Protein AF-A0AAN7PFI0-F1 (afdb_monomer)

Solvent-accessible surface area (backbone atoms only — not comparable to full-atom values): 11147 Å² total; per-residue (Å²): 131,85,89,68,83,50,74,64,58,53,50,51,51,53,53,56,52,65,74,40,50,43,75,76,38,79,86,39,87,51,35,78,34,62,65,62,40,50,55,52,50,53,49,46,52,50,55,54,59,74,68,55,86,77,78,82,76,79,79,83,77,83,86,89,81,89,86,82,85,87,86,91,77,92,80,84,81,84,78,85,80,79,87,80,92,80,80,90,78,86,87,75,90,73,81,85,78,84,76,77,85,74,85,65,78,61,56,66,54,54,49,53,51,48,57,52,47,53,70,60,67,67,70,73,59,49,77,64,49,51,49,51,54,51,54,54,52,56,47,66,68,43,85,50,63,70,56,32,56,45,54,56,47,53,57,51,51,55,56,49,51,54,49,54,54,67,74,71,113

pLDDT: mean 71.87, std 22.39, range [31.8, 97.56]

Radius of gyration: 31.53 Å; Cα contacts (8 Å, |Δi|>4): 37; chains: 1; bounding box: 77×71×72 Å

Sequence (169 aa):
MASGWSREEVSLLIDLYRERDILYNVKMPMYHNKHARTDAFEEIVRNMQENRPNTTDNGSADDEDGVSTPTSSDIPIPSLSLHQKRKGVPLRNIPPQKRKAESDATLPVFQQIGNAIEKITNEHDDQWGVFGKFVAEEIKNIKNEKNRKRCKREIIMTLLEYQEEDDSD

Secondary structure (DSSP, 8-state):
---PPPHHHHHHHHHHHHH-GGGT-TTSTTTT-HHHHHHHHHHHHHHHHHT----------------------------------PPP----------------TTHHHHHHHHHHHHHHHT----HHHHHHHHHHHHHHH-S-HHHHHHHHHHHHHHHHHHHHHHTT-

Mean predicted aligned error: 21.97 Å

Foldseek 3Di:
DDPDDDPVLVVLLVVLCVVDCLCPPPPDPNVPVPVSNVVSVVVSVVVSVVPDDDDDDPDPDDDDDDDDDDDDDDDDDDDDDDDDDDDDDDDDDDDDDDDDDDPPPVVVVVVVVVVVVVVVVVPPPDPVRVVVVVVVVVLVVPPDVVVSVVVVVVVVVVVVVVVVVVVVD

InterPro domains:
  IPR006578 MADF domain [PF10545] (13-53)

Organism: NCBI:txid1421715

Structure (mmCIF, N/CA/C/O backbone):
data_AF-A0AAN7PFI0-F1
#
_entry.id   AF-A0AAN7PFI0-F1
#
loop_
_atom_site.group_PDB
_atom_site.id
_atom_site.type_symbol
_atom_site.label_atom_id
_atom_site.label_alt_id
_atom_site.label_comp_id
_atom_site.label_asym_id
_atom_site.label_entity_id
_atom_site.label_seq_id
_atom_site.pdbx_PDB_ins_code
_atom_site.Cartn_x
_atom_site.Cartn_y
_atom_site.Cartn_z
_atom_site.occupancy
_atom_site.B_iso_or_equiv
_atom_site.auth_seq_id
_atom_site.auth_comp_id
_atom_site.auth_asym_id
_atom_site.auth_atom_id
_atom_site.pdbx_PDB_model_num
ATOM 1 N N . MET A 1 1 ? 13.245 23.403 -1.975 1.00 37.91 1 MET A N 1
ATOM 2 C CA . MET A 1 1 ? 11.944 22.800 -2.330 1.00 37.91 1 MET A CA 1
ATOM 3 C C . MET A 1 1 ? 12.251 21.462 -2.970 1.00 37.91 1 MET A C 1
ATOM 5 O O . MET A 1 1 ? 13.083 21.439 -3.866 1.00 37.91 1 MET A O 1
ATOM 9 N N . ALA A 1 2 ? 11.725 20.357 -2.442 1.00 45.84 2 ALA A N 1
ATOM 10 C CA . ALA A 1 2 ? 11.998 19.044 -3.016 1.00 45.84 2 ALA A CA 1
ATOM 11 C C . ALA A 1 2 ? 11.186 18.903 -4.308 1.00 45.84 2 ALA A C 1
ATOM 13 O O . ALA A 1 2 ? 9.964 18.789 -4.247 1.00 45.84 2 ALA A O 1
ATOM 14 N N . SER A 1 3 ? 11.857 18.939 -5.460 1.00 64.31 3 SER A N 1
ATOM 15 C CA . SER A 1 3 ? 11.287 18.470 -6.725 1.00 64.31 3 SER A CA 1
ATOM 16 C C . SER A 1 3 ? 11.154 16.951 -6.636 1.00 64.31 3 SER A C 1
ATOM 18 O O . SER A 1 3 ? 12.045 16.208 -7.042 1.00 64.31 3 SER A O 1
ATOM 20 N N . GLY A 1 4 ? 10.098 16.508 -5.957 1.00 75.69 4 GLY A N 1
ATOM 21 C CA . GLY A 1 4 ? 9.750 15.103 -5.820 1.00 75.69 4 GLY A CA 1
ATOM 22 C C . GLY A 1 4 ? 9.194 14.549 -7.126 1.00 75.69 4 GLY A C 1
ATOM 23 O O . GLY A 1 4 ? 8.702 15.294 -7.969 1.00 75.69 4 GLY A O 1
ATOM 24 N N . TRP A 1 5 ? 9.284 13.233 -7.273 1.00 82.25 5 TRP A N 1
ATOM 25 C CA . TRP A 1 5 ? 8.675 12.510 -8.380 1.00 82.25 5 TRP A CA 1
ATOM 26 C C . TRP A 1 5 ? 7.154 12.554 -8.237 1.00 82.25 5 TRP A C 1
ATOM 28 O O . TRP A 1 5 ? 6.626 12.306 -7.149 1.00 82.25 5 TRP A O 1
ATOM 38 N N . SER A 1 6 ? 6.456 12.877 -9.323 1.00 87.19 6 SER A N 1
ATOM 39 C CA . SER A 1 6 ? 4.997 12.795 -9.381 1.00 87.19 6 SER A CA 1
ATOM 40 C C . SER A 1 6 ? 4.534 11.338 -9.313 1.00 87.19 6 SER A C 1
ATOM 42 O O . SER A 1 6 ? 5.278 10.404 -9.627 1.00 87.19 6 SER A O 1
ATOM 44 N N . ARG A 1 7 ? 3.286 11.120 -8.888 1.00 84.00 7 ARG A N 1
ATOM 45 C CA . ARG A 1 7 ? 2.711 9.772 -8.782 1.00 84.00 7 ARG A CA 1
ATOM 46 C C . ARG A 1 7 ? 2.663 9.085 -10.149 1.00 84.00 7 ARG A C 1
ATOM 48 O O . ARG A 1 7 ? 2.856 7.876 -10.239 1.00 84.00 7 ARG A O 1
ATOM 55 N N . GLU A 1 8 ? 2.444 9.868 -11.195 1.00 87.38 8 GLU A N 1
ATO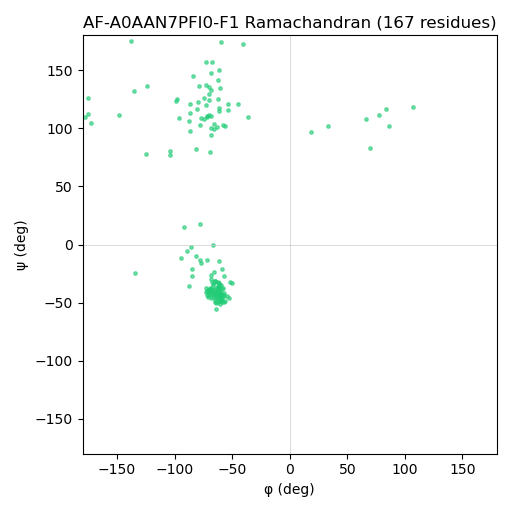M 56 C CA . GLU A 1 8 ? 2.404 9.455 -12.592 1.00 87.38 8 GLU A CA 1
ATOM 57 C C . GLU A 1 8 ? 3.795 9.019 -13.072 1.00 87.38 8 GLU A C 1
ATOM 59 O O . GLU A 1 8 ? 3.930 7.936 -13.639 1.00 87.38 8 GLU A O 1
ATOM 64 N N . GLU A 1 9 ? 4.842 9.796 -12.767 1.00 87.00 9 GLU A N 1
ATOM 65 C CA . GLU A 1 9 ? 6.234 9.431 -13.072 1.00 87.00 9 GLU A CA 1
ATOM 66 C C . GLU A 1 9 ? 6.649 8.135 -12.358 1.00 87.00 9 GLU A C 1
ATOM 68 O O . GLU A 1 9 ? 7.283 7.271 -12.963 1.00 87.00 9 GLU A O 1
ATOM 73 N N . VAL A 1 10 ? 6.275 7.971 -11.084 1.00 89.81 10 VAL A N 1
ATOM 74 C CA . VAL A 1 10 ? 6.573 6.746 -10.323 1.00 89.81 10 VAL A CA 1
ATOM 75 C C . VAL A 1 10 ? 5.830 5.542 -10.905 1.00 89.81 10 VAL A C 1
ATOM 77 O O . VAL A 1 10 ? 6.432 4.480 -11.053 1.00 89.81 10 VAL A O 1
ATOM 80 N N . SER A 1 11 ? 4.552 5.696 -11.264 1.00 90.12 11 SER A N 1
ATOM 81 C CA . SER A 1 11 ? 3.771 4.618 -11.886 1.00 90.12 11 SER A CA 1
ATOM 82 C C . SER A 1 11 ? 4.394 4.176 -13.209 1.00 90.12 11 SER A C 1
ATOM 84 O O . SER A 1 11 ? 4.628 2.987 -13.410 1.00 90.12 11 SER A O 1
ATOM 86 N N . LEU A 1 12 ? 4.748 5.133 -14.070 1.00 90.69 12 LEU A N 1
ATOM 87 C CA . LEU A 1 12 ? 5.373 4.853 -15.361 1.00 90.69 12 LEU A CA 1
ATOM 88 C C . LEU A 1 12 ? 6.726 4.142 -15.204 1.00 90.69 12 LEU A C 1
ATOM 90 O O . LEU A 1 12 ? 7.021 3.199 -15.936 1.00 90.69 12 LEU A O 1
ATOM 94 N N . LEU A 1 13 ? 7.545 4.560 -14.233 1.00 92.81 13 LEU A N 1
ATOM 95 C CA . LEU A 1 13 ? 8.816 3.901 -13.930 1.00 92.81 13 LEU A CA 1
ATOM 96 C C . LEU A 1 13 ? 8.615 2.434 -13.528 1.00 92.81 13 LEU A C 1
ATOM 98 O O . LEU A 1 13 ? 9.368 1.566 -13.973 1.00 92.81 13 LEU A O 1
ATOM 102 N N . ILE A 1 14 ? 7.614 2.154 -12.689 1.00 93.75 14 ILE A N 1
ATOM 103 C CA . ILE A 1 14 ? 7.294 0.792 -12.249 1.00 93.75 14 ILE A CA 1
ATOM 104 C C . ILE A 1 14 ? 6.894 -0.076 -13.447 1.00 93.75 14 ILE A C 1
ATOM 106 O O . ILE A 1 14 ? 7.386 -1.200 -13.563 1.00 93.75 14 ILE A O 1
ATOM 110 N N . ASP A 1 15 ? 6.057 0.444 -14.344 1.00 94.12 15 ASP A N 1
ATOM 111 C CA . ASP A 1 15 ? 5.586 -0.288 -15.523 1.00 94.12 15 ASP A CA 1
ATOM 112 C C . ASP A 1 15 ? 6.740 -0.610 -16.485 1.00 94.12 15 ASP A C 1
ATOM 114 O O . ASP A 1 15 ? 6.957 -1.775 -16.833 1.00 94.12 15 ASP A O 1
ATOM 118 N N . LEU A 1 16 ? 7.563 0.390 -16.820 1.00 93.56 16 LEU A N 1
ATOM 119 C CA . LEU A 1 16 ? 8.734 0.224 -17.690 1.00 93.56 16 LEU A CA 1
ATOM 120 C C . LEU A 1 16 ? 9.787 -0.727 -17.098 1.00 93.56 16 LEU A C 1
ATOM 122 O O . LEU A 1 16 ? 10.492 -1.427 -17.830 1.00 93.56 16 LEU A O 1
ATOM 126 N N . TYR A 1 17 ? 9.915 -0.751 -15.771 1.00 95.00 17 TYR A N 1
ATOM 127 C CA . TYR A 1 17 ? 10.819 -1.665 -15.080 1.00 95.00 17 TYR A CA 1
ATOM 128 C C . TYR A 1 17 ? 10.304 -3.110 -15.107 1.00 95.00 17 TYR A C 1
ATOM 130 O O . TYR A 1 17 ? 11.086 -4.038 -15.321 1.00 95.00 17 TYR A O 1
ATOM 138 N N . ARG A 1 18 ? 8.993 -3.311 -14.920 1.00 93.56 18 ARG A N 1
ATOM 139 C CA . ARG A 1 18 ? 8.355 -4.637 -14.962 1.00 93.56 18 ARG A CA 1
ATOM 140 C C . ARG A 1 18 ? 8.396 -5.272 -16.348 1.00 93.56 18 ARG A C 1
ATOM 142 O O . ARG A 1 18 ? 8.554 -6.483 -16.433 1.00 93.56 18 ARG A O 1
ATOM 149 N N . GLU A 1 19 ? 8.300 -4.479 -17.413 1.00 93.25 19 GLU A N 1
ATOM 150 C CA . GLU A 1 19 ? 8.352 -4.974 -18.797 1.00 93.25 19 GLU A CA 1
ATOM 151 C C . GLU A 1 19 ? 9.723 -5.575 -19.171 1.00 93.25 19 GLU A C 1
ATOM 153 O O . GLU A 1 19 ? 9.840 -6.413 -20.067 1.00 93.25 19 GLU A O 1
ATOM 158 N N . ARG A 1 20 ? 10.789 -5.180 -18.467 1.00 92.62 20 ARG A N 1
ATOM 159 C CA . ARG A 1 20 ? 12.168 -5.572 -18.777 1.00 92.62 20 ARG A CA 1
ATOM 160 C C . ARG A 1 20 ? 12.668 -6.636 -17.814 1.00 92.62 20 ARG A C 1
ATOM 162 O O . ARG A 1 20 ? 13.473 -6.365 -16.924 1.00 92.62 20 ARG A O 1
ATOM 169 N N . ASP A 1 21 ? 12.280 -7.882 -18.067 1.00 92.00 21 ASP A N 1
ATOM 170 C CA . ASP A 1 21 ? 12.670 -9.051 -17.263 1.00 92.00 21 ASP A CA 1
ATOM 171 C C . ASP A 1 21 ? 14.180 -9.155 -17.011 1.00 92.00 21 ASP A C 1
ATOM 173 O O . ASP A 1 21 ? 14.611 -9.583 -15.944 1.00 92.00 21 ASP A O 1
ATOM 177 N N . ILE A 1 22 ? 15.011 -8.716 -17.959 1.00 94.12 22 ILE A N 1
ATOM 178 C CA . ILE A 1 22 ? 16.477 -8.736 -17.830 1.00 94.12 22 ILE A CA 1
ATOM 179 C C . ILE A 1 22 ? 17.017 -7.893 -16.664 1.00 94.12 22 ILE A C 1
ATOM 181 O O . ILE A 1 22 ? 18.181 -8.052 -16.301 1.00 94.12 22 ILE A O 1
ATOM 185 N N . LEU A 1 23 ? 16.208 -7.013 -16.068 1.00 92.69 23 LEU A N 1
ATOM 186 C CA . LEU A 1 23 ? 16.606 -6.180 -14.933 1.00 92.69 23 LEU A CA 1
ATOM 187 C C . LEU A 1 23 ? 16.461 -6.884 -13.578 1.00 92.69 23 LEU A C 1
ATOM 189 O O . LEU A 1 23 ? 17.210 -6.560 -12.657 1.00 92.69 23 LEU A O 1
ATOM 193 N N . TYR A 1 24 ? 15.554 -7.857 -13.451 1.00 91.38 24 TYR A N 1
ATOM 194 C CA . TYR A 1 24 ? 15.227 -8.487 -12.163 1.00 91.38 24 TYR A CA 1
ATOM 195 C C . TYR A 1 24 ? 15.154 -10.021 -12.214 1.00 91.38 24 TYR A C 1
ATOM 197 O O . TYR A 1 24 ? 15.371 -10.691 -11.203 1.00 91.38 24 TYR A O 1
ATOM 205 N N . ASN A 1 25 ? 14.885 -10.607 -13.380 1.00 90.81 25 ASN A N 1
ATOM 206 C CA . ASN A 1 25 ? 14.747 -12.045 -13.547 1.00 90.81 25 ASN A CA 1
ATOM 207 C C . ASN A 1 25 ? 16.109 -12.707 -13.796 1.00 90.81 25 ASN A C 1
ATOM 209 O O . ASN A 1 25 ? 16.578 -12.807 -14.928 1.00 90.81 25 ASN A O 1
ATOM 213 N N . VAL A 1 26 ? 16.709 -13.248 -12.733 1.00 89.75 26 VAL A N 1
ATOM 214 C CA . VAL A 1 26 ? 18.014 -13.941 -12.764 1.00 89.75 26 VAL A CA 1
ATOM 215 C C . VAL A 1 26 ? 18.037 -15.153 -13.708 1.00 89.75 26 VAL A C 1
ATOM 217 O O . VAL A 1 26 ? 19.100 -15.572 -14.157 1.00 89.75 26 VAL A O 1
ATOM 220 N N . LYS A 1 27 ? 16.870 -15.721 -14.045 1.00 90.38 27 LYS A N 1
ATOM 221 C CA . LYS A 1 27 ? 16.769 -16.856 -14.975 1.00 90.38 27 LYS A CA 1
ATOM 222 C C . LYS A 1 27 ? 16.927 -16.436 -16.438 1.00 90.38 27 LYS A C 1
ATOM 224 O O . LYS A 1 27 ? 17.156 -17.298 -17.284 1.00 90.38 27 LYS A O 1
ATOM 229 N N . MET A 1 28 ? 16.807 -15.142 -16.747 1.00 86.38 28 MET A N 1
ATOM 230 C CA . MET A 1 28 ? 17.009 -14.641 -18.102 1.00 86.38 28 MET A CA 1
ATOM 231 C C . MET A 1 28 ? 18.493 -14.729 -18.468 1.00 86.38 28 MET A C 1
ATOM 233 O O . MET A 1 28 ? 19.328 -14.186 -17.743 1.00 86.38 28 MET A O 1
ATOM 237 N N . PRO A 1 29 ? 18.857 -15.316 -19.622 1.00 88.12 29 PRO A N 1
ATOM 238 C CA . PRO A 1 29 ? 20.259 -15.416 -20.033 1.00 88.12 29 PRO A CA 1
ATOM 239 C C . PRO A 1 29 ? 20.965 -14.051 -20.114 1.00 88.12 29 PRO A C 1
ATOM 241 O O . PRO A 1 29 ? 22.171 -13.945 -19.895 1.00 88.12 29 PRO A O 1
ATOM 244 N N . MET A 1 30 ? 20.198 -12.989 -20.374 1.00 89.06 30 MET A N 1
ATOM 245 C CA . MET A 1 30 ? 20.690 -11.620 -20.532 1.00 89.06 30 MET A CA 1
ATOM 246 C C . MET A 1 30 ? 20.751 -10.844 -19.209 1.00 89.06 30 MET A C 1
ATOM 248 O O . MET A 1 30 ? 21.318 -9.758 -19.185 1.00 89.06 30 MET A O 1
ATOM 252 N N . TYR A 1 31 ? 20.267 -11.404 -18.096 1.00 88.69 31 TYR A N 1
ATOM 253 C CA . TYR A 1 31 ? 20.334 -10.760 -16.779 1.00 88.69 31 TYR A CA 1
ATOM 254 C C . TYR A 1 31 ? 21.774 -10.516 -16.307 1.00 88.69 31 TYR A C 1
ATOM 256 O O . TYR A 1 31 ? 22.095 -9.491 -15.708 1.00 88.69 31 TYR A O 1
ATOM 264 N N . HIS A 1 32 ? 22.687 -11.444 -16.594 1.00 89.00 32 HIS A N 1
ATOM 265 C CA . HIS A 1 32 ? 24.103 -11.265 -16.258 1.00 89.00 32 HIS A CA 1
ATOM 266 C C . HIS A 1 32 ? 24.853 -10.401 -17.279 1.00 89.00 32 HIS A C 1
ATOM 268 O O . HIS A 1 32 ? 25.993 -10.003 -17.030 1.00 89.00 32 HIS A O 1
ATOM 274 N N . ASN A 1 33 ? 24.230 -10.085 -18.417 1.00 94.00 33 ASN A N 1
ATOM 275 C CA . ASN A 1 33 ? 24.828 -9.221 -19.418 1.00 94.00 33 ASN A CA 1
ATOM 276 C C . ASN A 1 33 ? 24.702 -7.759 -18.974 1.00 94.00 33 ASN A C 1
ATOM 278 O O . ASN A 1 33 ? 23.648 -7.133 -19.089 1.00 94.00 33 ASN A O 1
ATOM 282 N N . LYS A 1 34 ? 25.820 -7.215 -18.485 1.00 93.12 34 LYS A N 1
ATOM 283 C CA . LYS A 1 34 ? 25.920 -5.826 -18.035 1.00 93.12 34 LYS A CA 1
ATOM 284 C C . LYS A 1 34 ? 25.470 -4.838 -19.113 1.00 93.12 34 LYS A C 1
ATOM 286 O O . LYS A 1 34 ? 24.732 -3.922 -18.785 1.00 93.12 34 LYS A O 1
ATOM 291 N N . HIS A 1 35 ? 25.889 -5.034 -20.364 1.00 94.88 35 HIS A N 1
ATOM 292 C CA . HIS A 1 35 ? 25.543 -4.126 -21.459 1.00 94.88 35 HIS A CA 1
ATOM 293 C C . HIS A 1 35 ? 24.038 -4.126 -21.710 1.00 94.88 35 HIS A C 1
ATOM 295 O O . HIS A 1 35 ? 23.421 -3.078 -21.619 1.00 94.88 35 HIS A O 1
ATOM 301 N N . ALA A 1 36 ? 23.430 -5.308 -21.847 1.00 91.50 36 ALA A N 1
ATOM 302 C CA . ALA A 1 36 ? 21.984 -5.417 -22.049 1.00 91.50 36 ALA A CA 1
ATOM 303 C C . ALA A 1 36 ? 21.173 -4.757 -20.918 1.00 91.50 36 ALA A C 1
ATOM 305 O O . ALA A 1 36 ? 20.140 -4.143 -21.165 1.00 91.50 36 ALA A O 1
ATOM 306 N N . ARG A 1 37 ? 21.640 -4.858 -19.667 1.00 93.50 37 ARG A N 1
ATOM 307 C CA . ARG A 1 37 ? 21.006 -4.179 -18.529 1.00 93.50 37 ARG A CA 1
ATOM 308 C C . ARG A 1 37 ? 21.204 -2.669 -18.544 1.00 93.50 37 ARG A C 1
ATOM 310 O O . ARG A 1 37 ? 20.286 -1.948 -18.170 1.00 93.50 37 ARG A O 1
ATOM 317 N N . THR A 1 38 ? 22.387 -2.196 -18.927 1.00 94.88 38 THR A N 1
ATOM 318 C CA . THR A 1 38 ? 22.655 -0.764 -19.089 1.00 94.88 38 THR A CA 1
ATOM 319 C C . THR A 1 38 ? 21.763 -0.180 -20.181 1.00 94.88 38 THR A C 1
ATOM 321 O O . THR A 1 38 ? 21.036 0.765 -19.894 1.00 94.88 38 THR A O 1
ATOM 324 N N . ASP A 1 39 ? 21.707 -0.817 -21.350 1.00 95.25 39 ASP A N 1
ATOM 325 C CA . ASP A 1 39 ? 20.846 -0.414 -22.466 1.00 95.25 39 ASP A CA 1
ATOM 326 C C . ASP A 1 39 ? 19.368 -0.367 -22.032 1.00 95.25 39 ASP A C 1
ATOM 328 O O . ASP A 1 39 ? 18.642 0.580 -22.325 1.00 95.25 39 ASP A O 1
ATOM 332 N N . ALA A 1 40 ? 18.924 -1.355 -21.246 1.00 93.44 40 ALA A N 1
ATOM 333 C CA . ALA A 1 40 ? 17.572 -1.394 -20.699 1.00 93.44 40 ALA A CA 1
ATOM 334 C C . ALA A 1 40 ? 17.258 -0.220 -19.761 1.00 93.44 40 ALA A C 1
ATOM 336 O O . ALA A 1 40 ? 16.159 0.324 -19.831 1.00 93.44 40 ALA A O 1
ATOM 337 N N . PHE A 1 41 ? 18.196 0.183 -18.899 1.00 94.25 41 PHE A N 1
ATOM 338 C CA . PHE A 1 41 ? 18.017 1.358 -18.043 1.00 94.25 41 PHE A CA 1
ATOM 339 C C . PHE A 1 41 ? 18.014 2.661 -18.843 1.00 94.25 41 PHE A C 1
ATOM 341 O O . PHE A 1 41 ? 17.186 3.528 -18.571 1.00 94.25 41 PHE A O 1
ATOM 348 N N . GLU A 1 42 ? 18.900 2.799 -19.830 1.00 94.25 42 GLU A N 1
ATOM 349 C CA . GLU A 1 42 ? 18.928 3.964 -20.722 1.00 94.25 42 GLU A CA 1
ATOM 350 C C . GLU A 1 42 ? 17.597 4.122 -21.460 1.00 94.25 42 GLU A C 1
ATOM 352 O O . GLU A 1 42 ? 17.066 5.227 -21.584 1.00 94.25 42 GLU A O 1
ATOM 357 N N . GLU A 1 43 ? 16.996 3.007 -21.871 1.00 94.06 43 GLU A N 1
ATOM 358 C CA . GLU A 1 43 ? 15.693 3.022 -22.514 1.00 94.06 43 GLU A CA 1
ATOM 359 C C . GLU A 1 43 ? 14.562 3.446 -21.563 1.00 94.06 43 GLU A C 1
ATOM 361 O O . GLU A 1 43 ? 13.683 4.204 -21.973 1.00 94.06 43 GLU A O 1
ATOM 366 N N . ILE A 1 44 ? 14.588 3.021 -20.293 1.00 93.88 44 ILE A N 1
ATOM 367 C CA . ILE A 1 44 ? 13.644 3.508 -19.269 1.00 93.88 44 ILE A CA 1
ATOM 368 C C . ILE A 1 44 ? 13.791 5.026 -19.099 1.00 93.88 44 ILE A C 1
ATOM 370 O O . ILE A 1 44 ? 12.793 5.741 -19.144 1.00 93.88 44 ILE A O 1
ATOM 374 N N . VAL A 1 45 ? 15.020 5.532 -18.951 1.00 91.50 45 VAL A N 1
ATOM 375 C CA . VAL A 1 45 ? 15.285 6.972 -18.780 1.00 91.50 45 VAL A CA 1
ATOM 376 C C . VAL A 1 45 ? 14.775 7.772 -19.977 1.00 91.50 45 VAL A C 1
ATOM 378 O O . VAL A 1 45 ? 14.106 8.788 -19.790 1.00 91.50 45 VAL A O 1
ATOM 381 N N . ARG A 1 46 ? 15.032 7.293 -21.198 1.00 91.38 46 ARG A N 1
ATOM 382 C CA . ARG A 1 46 ? 14.543 7.917 -22.432 1.00 91.38 46 ARG A CA 1
ATOM 383 C C . ARG A 1 46 ? 13.015 8.003 -22.455 1.00 91.38 46 ARG A C 1
ATOM 385 O O . ARG A 1 46 ? 12.476 9.083 -22.673 1.00 91.38 46 ARG A O 1
ATOM 392 N N . ASN A 1 47 ? 12.328 6.897 -22.164 1.00 89.75 47 ASN A N 1
ATOM 393 C CA . ASN A 1 47 ? 10.863 6.862 -22.112 1.00 89.75 47 ASN A CA 1
ATOM 394 C C . ASN A 1 47 ? 10.302 7.793 -21.026 1.00 89.75 47 ASN A C 1
ATOM 396 O O . ASN A 1 47 ? 9.273 8.433 -21.219 1.00 89.75 47 ASN A O 1
ATOM 400 N N . MET A 1 48 ? 10.978 7.911 -19.884 1.00 86.94 48 MET A N 1
ATOM 401 C CA . MET A 1 48 ? 10.562 8.835 -18.830 1.00 86.94 48 MET A CA 1
ATOM 402 C C . MET A 1 48 ? 10.725 10.307 -19.218 1.00 86.94 48 MET A C 1
ATOM 404 O O . MET A 1 48 ? 9.878 11.123 -18.868 1.00 86.94 48 MET A O 1
ATOM 408 N N . GLN A 1 49 ? 11.795 10.653 -19.936 1.00 83.25 49 GLN A N 1
ATOM 409 C CA . GLN A 1 49 ? 12.033 12.018 -20.416 1.00 83.25 49 GLN A CA 1
ATOM 410 C C . GLN A 1 49 ? 11.034 12.430 -21.501 1.00 83.25 49 GLN A C 1
ATOM 412 O O . GLN A 1 49 ? 10.579 13.570 -21.503 1.00 83.25 49 GLN A O 1
ATOM 417 N N . GLU A 1 50 ? 10.655 11.504 -22.382 1.00 80.62 50 GLU A N 1
ATOM 418 C CA . GLU A 1 50 ? 9.650 11.737 -23.426 1.00 80.62 50 GLU A CA 1
ATOM 419 C C . GLU A 1 50 ? 8.254 12.009 -22.840 1.00 80.62 50 GLU A C 1
ATOM 421 O O . GLU A 1 50 ? 7.495 12.816 -23.369 1.00 80.62 50 GLU A O 1
ATOM 426 N N . ASN A 1 51 ? 7.950 11.407 -21.687 1.00 69.31 51 ASN A N 1
ATOM 427 C CA . ASN A 1 51 ? 6.687 11.581 -20.973 1.00 69.31 51 ASN A CA 1
ATOM 428 C C . ASN A 1 51 ? 6.710 12.708 -19.925 1.00 69.31 51 ASN A C 1
ATOM 430 O O . ASN A 1 51 ? 5.807 12.769 -19.092 1.00 69.31 51 ASN A O 1
ATOM 434 N N . ARG A 1 52 ? 7.701 13.614 -19.938 1.00 70.69 52 ARG A N 1
ATOM 435 C CA . ARG A 1 52 ? 7.692 14.811 -19.080 1.00 70.69 52 ARG A CA 1
ATOM 436 C C . ARG A 1 52 ? 6.963 15.978 -19.756 1.00 70.69 52 ARG A C 1
ATOM 438 O O . ARG A 1 52 ? 7.555 16.640 -20.610 1.00 70.69 52 ARG A O 1
ATOM 445 N N . PRO A 1 53 ? 5.732 16.340 -19.340 1.00 59.12 53 PRO A N 1
ATOM 446 C CA . PRO A 1 53 ? 5.145 17.599 -19.747 1.00 59.12 53 PRO A CA 1
ATOM 447 C C . PRO A 1 53 ? 5.792 18.711 -18.911 1.00 59.12 53 PRO A C 1
ATOM 449 O O . PRO A 1 53 ? 5.531 18.852 -17.721 1.00 59.12 53 PRO A O 1
ATOM 452 N N . ASN A 1 54 ? 6.623 19.521 -19.561 1.00 50.12 54 ASN A N 1
ATOM 453 C CA . ASN A 1 54 ? 7.054 20.832 -19.081 1.00 50.12 54 ASN A CA 1
ATOM 454 C C . ASN A 1 54 ? 8.000 20.824 -17.859 1.00 50.12 54 ASN A C 1
ATOM 456 O O . ASN A 1 54 ? 7.609 21.075 -16.721 1.00 50.12 54 ASN A O 1
ATOM 460 N N . THR A 1 55 ? 9.299 20.637 -18.105 1.00 47.31 55 THR A N 1
ATOM 461 C CA . THR A 1 55 ? 10.303 21.334 -17.288 1.00 47.31 55 THR A CA 1
ATOM 462 C C . THR A 1 55 ? 10.688 22.583 -18.061 1.00 47.31 55 THR A C 1
ATOM 464 O O . THR A 1 55 ? 11.305 22.481 -19.115 1.00 47.31 55 THR A O 1
ATOM 467 N N . THR A 1 56 ? 10.251 23.734 -17.553 1.00 45.94 56 THR A N 1
ATOM 468 C CA . THR A 1 56 ? 10.709 25.068 -17.929 1.00 45.94 56 THR A CA 1
ATOM 469 C C . THR A 1 56 ? 12.205 25.046 -18.218 1.00 45.94 56 THR A C 1
ATOM 471 O O . THR A 1 56 ? 13.021 24.882 -17.310 1.00 45.94 56 THR A O 1
ATOM 474 N N . ASP A 1 57 ? 12.530 25.194 -19.496 1.00 44.06 57 ASP A N 1
ATOM 475 C CA . ASP A 1 57 ? 13.810 25.690 -19.961 1.00 44.06 57 ASP A CA 1
ATOM 476 C C . ASP A 1 57 ? 14.019 27.057 -19.300 1.00 44.06 57 ASP A C 1
ATOM 478 O O . ASP A 1 57 ? 13.380 28.052 -19.649 1.00 44.06 57 ASP A O 1
ATOM 482 N N . ASN A 1 58 ? 14.841 27.090 -18.251 1.00 39.22 58 ASN A N 1
ATOM 483 C CA . ASN A 1 58 ? 15.483 28.333 -17.868 1.00 39.22 58 ASN A CA 1
ATOM 484 C C . ASN A 1 58 ? 16.47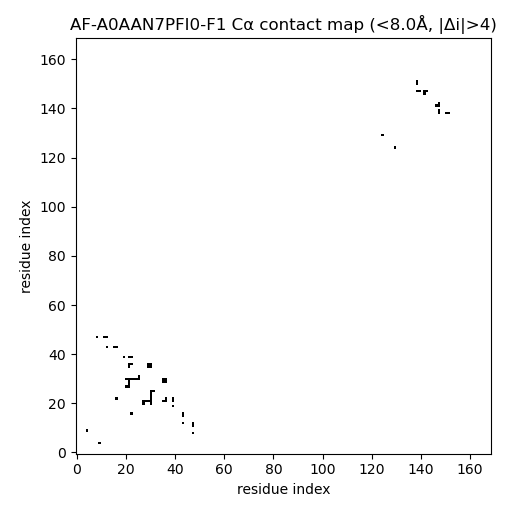0 28.628 -18.990 1.00 39.22 58 ASN A C 1
ATOM 486 O O . ASN A 1 58 ? 17.591 28.115 -18.986 1.00 39.22 58 ASN A O 1
ATOM 490 N N . GLY A 1 59 ? 15.995 29.435 -19.938 1.00 42.22 59 GLY A N 1
ATOM 491 C CA . GLY A 1 59 ? 16.759 29.903 -21.073 1.00 42.22 59 GLY A CA 1
ATOM 492 C C . GLY A 1 59 ? 18.144 30.357 -20.637 1.00 42.22 59 GLY A C 1
ATOM 493 O O . GLY A 1 59 ? 18.301 31.256 -19.812 1.00 42.22 59 GLY A O 1
ATOM 494 N N . SER A 1 60 ? 19.149 29.713 -21.209 1.00 36.75 60 SER A N 1
ATOM 495 C CA . SER A 1 60 ? 20.470 30.304 -21.367 1.00 36.75 60 SER A CA 1
ATOM 496 C C . SER A 1 60 ? 20.565 30.699 -22.833 1.00 36.75 60 SER A C 1
ATOM 498 O O . SER A 1 60 ? 21.113 29.971 -23.655 1.00 36.75 60 SER A O 1
ATOM 500 N N . ALA A 1 61 ? 19.895 31.807 -23.149 1.00 42.59 61 ALA A N 1
ATOM 501 C CA . ALA A 1 61 ? 20.104 32.543 -24.378 1.00 42.59 61 ALA A CA 1
ATOM 502 C C . ALA A 1 61 ? 21.429 33.309 -24.245 1.00 42.59 61 ALA A C 1
ATOM 504 O O . ALA A 1 61 ? 21.620 34.042 -23.276 1.00 42.59 61 ALA A O 1
ATOM 505 N N . ASP A 1 62 ? 22.286 33.071 -25.232 1.00 42.12 62 ASP A N 1
ATOM 506 C CA . ASP A 1 62 ? 23.181 34.026 -25.878 1.00 42.12 62 ASP A CA 1
ATOM 507 C C . ASP A 1 62 ? 24.323 34.634 -25.050 1.00 42.12 62 ASP A C 1
ATOM 509 O O . ASP A 1 62 ? 24.130 35.540 -24.251 1.00 42.12 62 ASP A O 1
ATOM 513 N N . ASP A 1 63 ? 25.547 34.198 -25.363 1.00 41.19 63 ASP A N 1
ATOM 514 C CA . ASP A 1 63 ? 26.579 35.136 -25.817 1.00 41.19 63 ASP A CA 1
ATOM 515 C C . ASP A 1 63 ? 27.529 34.424 -26.803 1.00 41.19 63 ASP A C 1
ATOM 517 O O . ASP A 1 63 ? 28.266 33.493 -26.469 1.00 41.19 63 ASP A O 1
ATOM 521 N N . GLU A 1 64 ? 27.434 34.866 -28.056 1.00 51.12 64 GLU A N 1
ATOM 522 C CA . GLU A 1 64 ? 28.357 34.652 -29.172 1.00 51.12 64 GLU A CA 1
ATOM 523 C C . GLU A 1 64 ? 29.660 35.434 -28.937 1.00 51.12 64 GLU A C 1
ATOM 525 O O . GLU A 1 64 ? 29.592 36.615 -28.617 1.00 51.12 64 GLU A O 1
ATOM 530 N N . ASP A 1 65 ? 30.829 34.822 -29.171 1.00 34.94 65 ASP A N 1
ATOM 531 C CA . ASP A 1 65 ? 31.833 35.386 -30.094 1.00 34.94 65 ASP A CA 1
ATOM 532 C C . ASP A 1 65 ? 33.056 34.459 -30.294 1.00 34.94 65 ASP A C 1
ATOM 534 O O . ASP A 1 65 ? 33.766 34.098 -29.356 1.00 34.94 65 ASP A O 1
ATOM 538 N N . GLY A 1 66 ? 33.355 34.155 -31.562 1.00 37.59 66 GLY A N 1
ATOM 539 C CA . GLY A 1 66 ? 34.679 34.439 -32.128 1.00 37.59 66 GLY A CA 1
ATOM 540 C C . GLY A 1 66 ? 35.849 33.443 -31.986 1.00 37.59 66 GLY A C 1
ATOM 541 O O . GLY A 1 66 ? 36.675 33.546 -31.087 1.00 37.59 66 GLY A O 1
ATOM 542 N N . VAL A 1 67 ? 36.088 32.729 -33.099 1.00 34.81 67 VAL A N 1
ATOM 543 C CA . VAL A 1 67 ? 37.371 32.680 -33.852 1.00 34.81 67 VAL A CA 1
ATOM 544 C C . VAL A 1 67 ? 38.281 31.417 -33.802 1.00 34.81 67 VAL A C 1
ATOM 546 O O . VAL A 1 67 ? 38.896 31.065 -32.803 1.00 34.81 67 VAL A O 1
ATOM 549 N N . SER A 1 68 ? 38.450 30.854 -35.012 1.00 35.72 68 SER A N 1
ATOM 550 C CA . SER A 1 68 ? 39.636 30.223 -35.639 1.00 35.72 68 SER A CA 1
ATOM 551 C C . SER A 1 68 ? 40.116 28.797 -35.286 1.00 35.72 68 SER A C 1
ATOM 553 O O . SER A 1 68 ? 40.754 28.530 -34.275 1.00 35.72 68 SER A O 1
ATOM 555 N N . THR A 1 69 ? 39.945 27.931 -36.297 1.00 37.53 69 THR A N 1
ATOM 556 C CA . THR A 1 69 ? 40.750 26.759 -36.741 1.00 37.53 69 THR A CA 1
ATOM 557 C C . THR A 1 69 ? 42.283 26.972 -36.696 1.00 37.53 69 THR A C 1
ATOM 559 O O . THR A 1 69 ? 42.673 28.136 -36.619 1.00 37.53 69 THR A O 1
ATOM 562 N N . PRO A 1 70 ? 43.182 25.969 -36.920 1.00 48.19 70 PRO A N 1
ATOM 563 C CA . PRO A 1 70 ? 42.982 24.613 -37.480 1.00 48.19 70 PRO A CA 1
ATOM 564 C C . PRO A 1 70 ? 43.760 23.491 -36.740 1.00 48.19 70 PRO A C 1
ATOM 566 O O . PRO A 1 70 ? 44.589 23.775 -35.888 1.00 48.19 70 PRO A O 1
ATOM 569 N N . THR A 1 71 ? 43.567 22.214 -37.101 1.00 31.80 71 THR A N 1
ATOM 570 C CA . THR A 1 71 ? 44.673 21.268 -37.405 1.00 31.80 71 THR A CA 1
ATOM 571 C C . THR A 1 71 ? 44.108 19.938 -37.900 1.00 31.80 71 THR A C 1
ATOM 573 O O . THR A 1 71 ? 43.473 19.176 -37.178 1.00 31.80 71 THR A O 1
ATOM 576 N N . SER A 1 72 ? 44.371 19.702 -39.180 1.00 47.31 72 SER A N 1
ATOM 577 C CA . SER A 1 72 ? 44.312 18.421 -39.866 1.00 47.31 72 SER A CA 1
ATOM 578 C C . SER A 1 72 ? 45.584 17.638 -39.549 1.00 47.31 72 SER A C 1
ATOM 580 O O . SER A 1 72 ? 46.664 18.124 -39.873 1.00 47.31 72 SER A O 1
ATOM 582 N N . SER A 1 73 ? 45.456 16.436 -38.988 1.00 37.56 73 SER A N 1
ATOM 583 C CA . SER A 1 73 ? 46.433 15.348 -39.143 1.00 37.56 73 SER A CA 1
ATOM 584 C C . SER A 1 73 ? 45.897 14.056 -38.520 1.00 37.56 73 SER A C 1
ATOM 586 O O . SER A 1 73 ? 45.847 13.913 -37.300 1.00 37.56 73 SER A O 1
ATOM 588 N N . ASP A 1 74 ? 45.472 13.149 -39.396 1.00 47.84 74 ASP A N 1
ATOM 589 C CA . ASP A 1 74 ? 45.815 11.724 -39.398 1.00 47.84 74 ASP A CA 1
ATOM 590 C C . ASP A 1 74 ? 46.039 11.023 -38.052 1.00 47.84 74 ASP A C 1
ATOM 592 O O . ASP A 1 74 ? 47.152 11.025 -37.526 1.00 47.84 74 ASP A O 1
ATOM 596 N N . ILE A 1 75 ? 45.040 10.258 -37.591 1.00 44.97 75 ILE A N 1
ATOM 597 C CA . ILE A 1 75 ? 45.304 9.017 -36.845 1.00 44.97 75 ILE A CA 1
ATOM 598 C C . ILE A 1 75 ? 44.372 7.898 -37.362 1.00 44.97 75 ILE A C 1
ATOM 600 O O . ILE A 1 75 ? 43.175 8.139 -37.531 1.00 44.97 75 ILE A O 1
ATOM 604 N N . PRO A 1 76 ? 44.888 6.684 -37.653 1.00 41.22 76 PRO A N 1
ATOM 605 C CA . PRO A 1 76 ? 44.215 5.695 -38.491 1.00 41.22 76 PRO A CA 1
ATOM 606 C C . PRO A 1 76 ? 43.196 4.834 -37.738 1.00 41.22 76 PRO A C 1
ATOM 608 O O . PRO A 1 76 ? 43.412 4.396 -36.609 1.00 41.22 76 PRO A O 1
ATOM 611 N N . ILE A 1 77 ? 42.128 4.503 -38.457 1.00 43.34 77 ILE A N 1
ATOM 612 C CA . ILE A 1 77 ? 41.134 3.475 -38.141 1.00 43.34 77 ILE A CA 1
ATOM 613 C C . ILE A 1 77 ? 41.835 2.099 -38.097 1.00 43.34 77 ILE A C 1
ATOM 615 O O . ILE A 1 77 ? 42.444 1.715 -39.101 1.00 43.34 77 ILE A O 1
ATOM 619 N N . PRO A 1 78 ? 41.744 1.297 -37.017 1.00 41.19 78 PRO A N 1
ATOM 620 C CA . PRO A 1 78 ? 42.155 -0.097 -37.082 1.00 41.19 78 PRO A CA 1
ATOM 621 C C . PRO A 1 78 ? 41.133 -0.872 -37.918 1.00 41.19 78 PRO A C 1
ATOM 623 O O . PRO A 1 78 ? 39.988 -1.077 -37.513 1.00 41.19 78 PRO A O 1
ATOM 626 N N . SER A 1 79 ? 41.553 -1.302 -39.107 1.00 45.19 79 SER A N 1
ATOM 627 C CA . SER A 1 79 ? 40.773 -2.168 -39.985 1.00 45.19 79 SER A CA 1
ATOM 628 C C . SER A 1 79 ? 40.485 -3.507 -39.297 1.00 45.19 79 SER A C 1
ATOM 630 O O . SER A 1 79 ? 41.404 -4.283 -39.016 1.00 45.19 79 SER A O 1
ATOM 632 N N . LEU A 1 80 ? 39.207 -3.806 -39.074 1.00 40.09 80 LEU A N 1
ATOM 633 C CA . LEU A 1 80 ? 38.733 -5.145 -38.743 1.00 40.09 80 LEU A CA 1
ATOM 634 C C . LEU A 1 80 ? 38.973 -6.064 -39.948 1.00 40.09 80 LEU A C 1
ATOM 636 O O . LEU A 1 80 ? 38.213 -6.056 -40.915 1.00 40.09 80 LEU A O 1
ATOM 640 N N . SER A 1 81 ? 40.052 -6.846 -39.894 1.00 41.62 81 SER A N 1
ATOM 641 C CA . SER A 1 81 ? 40.297 -7.914 -40.860 1.00 41.62 81 SER A CA 1
ATOM 642 C C . SER A 1 81 ? 39.483 -9.150 -40.485 1.00 41.62 81 SER A C 1
ATOM 644 O O . SER A 1 81 ? 39.649 -9.756 -39.424 1.00 41.62 81 SER A O 1
ATOM 646 N N . LEU A 1 82 ? 38.572 -9.486 -41.387 1.00 41.69 82 LEU A N 1
ATOM 647 C CA . LEU A 1 82 ? 37.717 -10.657 -41.384 1.00 41.69 82 LEU A CA 1
ATOM 648 C C . LEU A 1 82 ? 38.527 -11.884 -41.869 1.00 41.69 82 LEU A C 1
ATOM 650 O O . LEU A 1 82 ? 39.183 -11.811 -42.903 1.00 41.69 82 LEU A O 1
ATOM 654 N N . HIS A 1 83 ? 38.354 -13.023 -41.184 1.00 41.38 83 HIS A N 1
ATOM 655 C CA . HIS A 1 83 ? 38.722 -14.409 -41.555 1.00 41.38 83 HIS A CA 1
ATOM 656 C C . HIS A 1 83 ? 40.157 -14.918 -41.296 1.00 41.38 83 HIS A C 1
ATOM 658 O O . HIS A 1 83 ? 41.085 -14.568 -42.011 1.00 41.38 83 HIS A O 1
ATOM 664 N N . GLN A 1 84 ? 40.291 -15.941 -40.426 1.00 42.53 84 GLN A N 1
ATOM 665 C CA . GLN A 1 84 ? 40.692 -17.306 -40.846 1.00 42.53 84 GLN A CA 1
ATOM 666 C C . GLN A 1 84 ? 40.732 -18.341 -39.694 1.00 42.53 84 GLN A C 1
ATOM 668 O O . GLN A 1 84 ? 41.609 -18.352 -38.835 1.00 42.53 84 GLN A O 1
ATOM 673 N N . LYS A 1 85 ? 39.768 -19.270 -39.750 1.00 42.78 85 LYS A N 1
ATOM 674 C CA . LYS A 1 85 ? 39.894 -20.734 -39.589 1.00 42.78 85 LYS A CA 1
ATOM 675 C C . LYS A 1 85 ? 41.175 -21.241 -38.897 1.00 42.78 85 LYS A C 1
ATOM 677 O O . LYS A 1 85 ? 42.171 -21.526 -39.560 1.00 42.78 85 LYS A O 1
ATOM 682 N N . ARG A 1 86 ? 41.105 -21.502 -37.586 1.00 36.56 86 ARG A N 1
ATOM 683 C CA . ARG A 1 86 ? 42.066 -22.377 -36.894 1.00 36.56 86 ARG A CA 1
ATOM 684 C C . ARG A 1 86 ? 41.497 -23.786 -36.734 1.00 36.56 86 ARG A C 1
ATOM 686 O O . ARG A 1 86 ? 40.387 -23.983 -36.251 1.00 36.56 86 ARG A O 1
ATOM 693 N N . LYS A 1 87 ? 42.280 -24.742 -37.234 1.00 37.72 87 LYS A N 1
ATOM 694 C CA . LYS A 1 87 ? 42.066 -26.191 -37.224 1.00 37.72 87 LYS A CA 1
ATOM 695 C C . LYS A 1 87 ? 42.179 -26.733 -35.791 1.00 37.72 87 LYS A C 1
ATOM 697 O O . LYS A 1 87 ? 42.937 -26.194 -34.990 1.00 37.72 87 LYS A O 1
ATOM 702 N N . GLY A 1 88 ? 41.407 -27.779 -35.501 1.00 41.78 88 GLY A N 1
ATOM 703 C CA . GLY A 1 88 ? 41.254 -28.374 -34.175 1.00 41.78 88 GLY A CA 1
ATOM 704 C C . GLY A 1 88 ? 42.535 -28.951 -33.568 1.00 41.78 88 GLY A C 1
ATOM 705 O O . GLY A 1 88 ? 43.417 -29.443 -34.270 1.00 41.78 88 GLY A O 1
ATOM 706 N N . VAL A 1 89 ? 42.576 -28.914 -32.236 1.00 51.03 89 VAL A N 1
ATOM 707 C CA . VAL A 1 89 ? 43.542 -29.608 -31.376 1.00 51.03 89 VAL A CA 1
ATOM 708 C C . VAL A 1 89 ? 42.730 -30.472 -30.393 1.00 51.03 89 VAL A C 1
ATOM 710 O O . VAL A 1 89 ? 41.707 -29.987 -29.904 1.00 51.03 89 VAL A O 1
ATOM 713 N N . PRO A 1 90 ? 43.103 -31.738 -30.117 1.00 44.00 90 PRO A N 1
ATOM 714 C CA . PRO A 1 90 ? 42.248 -32.668 -29.377 1.00 44.00 90 PRO A CA 1
ATOM 715 C C . PRO A 1 90 ? 42.159 -32.336 -27.882 1.00 44.00 90 PRO A C 1
ATOM 717 O O . PRO A 1 90 ? 43.170 -32.079 -27.227 1.00 44.00 90 PRO A O 1
ATOM 720 N N . LEU A 1 91 ? 40.942 -32.416 -27.337 1.00 45.31 91 LEU A N 1
ATOM 721 C CA . LEU A 1 91 ? 40.652 -32.378 -25.902 1.00 45.31 91 LEU A CA 1
ATOM 722 C C . LEU A 1 91 ? 41.325 -33.567 -25.199 1.00 45.31 91 LEU A C 1
ATOM 724 O O . LEU A 1 91 ? 40.967 -34.721 -25.428 1.00 45.31 91 LEU A O 1
ATOM 728 N N . ARG A 1 92 ? 42.292 -33.289 -24.320 1.00 42.78 92 ARG A N 1
ATOM 729 C CA . ARG A 1 92 ? 42.822 -34.270 -23.366 1.00 42.78 92 ARG A CA 1
ATOM 730 C C . ARG A 1 92 ? 41.942 -34.246 -22.114 1.00 42.78 92 ARG A C 1
ATOM 732 O O . ARG A 1 92 ? 41.807 -33.206 -21.478 1.00 42.78 92 ARG A O 1
ATOM 739 N N . ASN A 1 93 ? 41.351 -35.395 -21.790 1.00 44.09 93 ASN A N 1
ATOM 740 C CA . ASN A 1 93 ? 40.471 -35.617 -20.640 1.00 44.09 93 ASN A CA 1
ATOM 741 C C . ASN A 1 93 ? 41.119 -35.181 -19.314 1.00 44.09 93 ASN A C 1
ATOM 743 O O . ASN A 1 93 ? 42.088 -35.795 -18.867 1.00 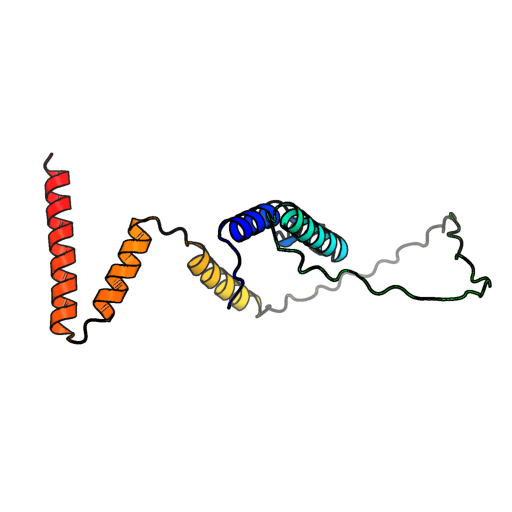44.09 93 ASN A O 1
ATOM 747 N N . ILE A 1 94 ? 40.542 -34.165 -18.666 1.00 52.81 94 ILE A N 1
ATOM 748 C CA . ILE A 1 94 ? 40.801 -33.822 -17.263 1.00 52.81 94 ILE A CA 1
ATOM 749 C C . ILE A 1 94 ? 39.651 -34.427 -16.434 1.00 52.81 94 ILE A C 1
ATOM 751 O O . ILE A 1 94 ? 38.492 -34.128 -16.726 1.00 52.81 94 ILE A O 1
ATOM 755 N N . PRO A 1 95 ? 39.919 -35.284 -15.431 1.00 46.25 95 PRO A N 1
ATOM 756 C CA . PRO A 1 95 ? 38.878 -35.850 -14.572 1.00 46.25 95 PRO A CA 1
ATOM 757 C C . PRO A 1 95 ? 38.143 -34.758 -13.771 1.00 46.25 95 PRO A C 1
ATOM 759 O O . PRO A 1 95 ? 38.791 -33.827 -13.285 1.00 46.25 95 PRO A O 1
ATOM 762 N N . PRO A 1 96 ? 36.816 -34.863 -13.570 1.00 46.69 96 PRO A N 1
ATOM 763 C CA . PRO A 1 96 ? 36.056 -33.859 -12.837 1.00 46.69 96 PRO A CA 1
ATOM 764 C C . PRO A 1 96 ? 36.393 -33.933 -11.343 1.00 46.69 96 PRO A C 1
ATOM 766 O O . PRO A 1 96 ? 36.011 -34.873 -10.644 1.00 46.69 96 PRO A O 1
ATOM 769 N N . GLN A 1 97 ? 37.103 -32.927 -10.827 1.00 52.12 97 GLN A N 1
ATOM 770 C CA . GLN A 1 97 ? 37.243 -32.746 -9.385 1.00 52.12 97 GLN A CA 1
ATOM 771 C C . GLN A 1 97 ? 35.896 -32.297 -8.805 1.00 52.12 97 GLN A C 1
ATOM 773 O O . GLN A 1 97 ? 35.433 -31.184 -9.053 1.00 52.12 97 GLN A O 1
ATOM 778 N N . LYS A 1 98 ? 35.268 -33.182 -8.021 1.00 50.31 98 LYS A N 1
ATOM 779 C CA . LYS A 1 98 ? 34.100 -32.878 -7.187 1.00 50.31 98 LYS A CA 1
ATOM 780 C C . LYS A 1 98 ? 34.463 -31.754 -6.211 1.00 50.31 98 LYS A C 1
ATOM 782 O O . LYS A 1 98 ? 35.134 -32.002 -5.210 1.00 50.31 98 LYS A O 1
ATOM 787 N N . ARG A 1 99 ? 34.013 -30.528 -6.485 1.00 53.44 99 ARG A N 1
ATOM 788 C CA . ARG A 1 99 ? 34.008 -29.455 -5.486 1.00 53.44 99 ARG A CA 1
ATOM 789 C C . ARG A 1 99 ? 32.906 -29.769 -4.478 1.00 53.44 99 ARG A C 1
ATOM 791 O O . ARG A 1 99 ? 31.751 -29.957 -4.852 1.00 53.44 99 ARG A O 1
ATOM 798 N N . LYS A 1 100 ? 33.304 -29.919 -3.216 1.00 44.53 100 LYS A N 1
ATOM 799 C CA . LYS A 1 100 ? 32.393 -30.059 -2.079 1.00 44.53 100 LYS A CA 1
ATOM 800 C C . LYS A 1 100 ? 31.533 -28.794 -2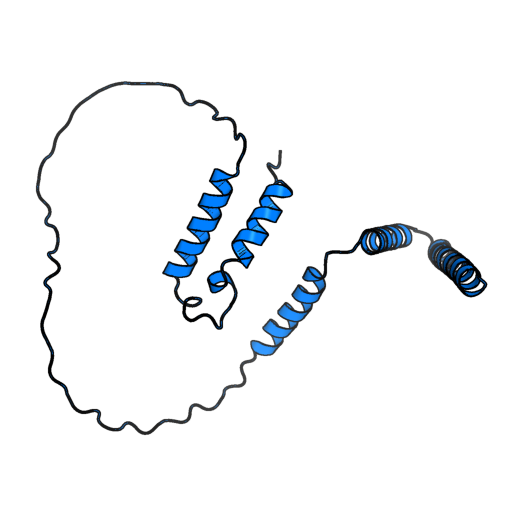.007 1.00 44.53 100 LYS A C 1
ATOM 802 O O . LYS A 1 100 ? 32.064 -27.700 -2.164 1.00 44.53 100 LYS A O 1
ATOM 807 N N . ALA A 1 101 ? 30.229 -28.961 -1.808 1.00 47.84 101 ALA A N 1
ATOM 808 C CA . ALA A 1 101 ? 29.325 -27.855 -1.532 1.00 47.84 101 ALA A CA 1
ATOM 809 C C . ALA A 1 101 ? 29.703 -27.261 -0.170 1.00 47.84 101 ALA A C 1
ATOM 811 O O . ALA A 1 101 ? 29.454 -27.869 0.870 1.00 47.84 101 ALA A O 1
ATOM 812 N N . GLU A 1 102 ? 30.376 -26.116 -0.188 1.00 46.03 102 GLU A N 1
ATOM 813 C CA . GLU A 1 102 ? 30.519 -25.271 0.988 1.00 46.03 102 GLU A CA 1
ATOM 814 C C . GLU A 1 102 ? 29.140 -24.669 1.269 1.00 46.03 102 GLU A C 1
ATOM 816 O O . GLU A 1 102 ? 28.494 -24.122 0.375 1.00 46.03 102 GLU A O 1
ATOM 821 N N . SER A 1 103 ? 28.637 -24.871 2.487 1.00 58.22 103 SER A N 1
ATOM 822 C CA . SER A 1 103 ? 27.355 -24.339 2.936 1.00 58.22 103 SER A CA 1
ATOM 823 C C . SER A 1 103 ? 27.424 -22.814 2.933 1.00 58.22 103 SER A C 1
ATOM 825 O O . SER A 1 103 ? 28.020 -22.207 3.824 1.00 58.22 103 SER A O 1
ATOM 827 N N . ASP A 1 104 ? 26.841 -22.222 1.898 1.00 53.94 104 ASP A N 1
ATOM 828 C CA . ASP A 1 104 ? 26.809 -20.791 1.652 1.00 53.94 104 ASP A CA 1
ATOM 829 C C . ASP A 1 104 ? 25.928 -20.089 2.699 1.00 53.94 104 ASP A C 1
ATOM 831 O O . ASP A 1 104 ? 24.696 -20.099 2.635 1.00 53.94 104 ASP A O 1
ATOM 835 N N . ALA A 1 105 ? 26.572 -19.496 3.705 1.00 57.66 105 ALA A N 1
ATOM 836 C CA . ALA A 1 105 ? 25.919 -18.752 4.780 1.00 57.66 105 ALA A CA 1
ATOM 837 C C . ALA A 1 105 ? 25.229 -17.453 4.302 1.00 57.66 105 ALA A C 1
ATOM 839 O O . ALA A 1 105 ? 24.616 -16.761 5.114 1.00 57.66 105 ALA A O 1
ATOM 840 N N . THR A 1 106 ? 25.289 -17.114 3.006 1.00 52.19 106 THR A N 1
ATOM 841 C CA . THR A 1 106 ? 24.603 -15.940 2.437 1.00 52.19 106 THR A CA 1
ATOM 842 C C . THR A 1 106 ? 23.138 -16.203 2.061 1.00 52.19 106 THR A C 1
ATOM 844 O O . THR A 1 106 ? 22.329 -15.271 2.044 1.00 52.19 106 THR A O 1
ATOM 847 N N . LEU A 1 107 ? 22.756 -17.470 1.859 1.00 51.31 107 LEU A N 1
ATOM 848 C CA . LEU A 1 107 ? 21.382 -17.890 1.552 1.00 51.31 107 LEU A CA 1
ATOM 849 C C . LEU A 1 107 ? 20.330 -17.499 2.615 1.00 51.31 107 LEU A C 1
ATOM 851 O O . LEU A 1 107 ? 19.287 -16.966 2.229 1.00 51.31 107 LEU A O 1
ATOM 855 N N . PRO A 1 108 ? 20.549 -17.688 3.935 1.00 59.41 108 PRO A N 1
ATOM 856 C CA . PRO A 1 108 ? 19.543 -17.323 4.937 1.00 59.41 108 PRO A CA 1
ATOM 857 C C . PRO A 1 108 ? 19.346 -15.806 5.058 1.00 59.41 108 PRO A C 1
ATOM 859 O O . PRO A 1 108 ? 18.237 -15.359 5.350 1.00 59.41 108 PRO A O 1
ATOM 862 N N . VAL A 1 109 ? 20.387 -15.009 4.789 1.00 62.97 109 VAL A N 1
ATOM 863 C CA . VAL A 1 109 ? 20.315 -13.539 4.829 1.00 62.97 109 VAL A CA 1
ATOM 864 C C . VAL A 1 109 ? 19.495 -13.016 3.651 1.00 62.97 109 VAL A C 1
ATOM 866 O O . VAL A 1 109 ? 18.595 -12.206 3.851 1.00 62.97 109 VAL A O 1
ATOM 869 N N . PHE A 1 110 ? 19.723 -13.535 2.441 1.00 50.78 110 PHE A N 1
ATOM 870 C CA . PHE A 1 110 ? 18.905 -13.193 1.273 1.00 50.78 110 PHE A CA 1
ATOM 871 C C . PHE A 1 110 ? 17.440 -13.604 1.443 1.00 50.78 110 PHE A C 1
ATOM 873 O O . PHE A 1 110 ? 16.552 -12.870 1.022 1.00 50.78 110 PHE A O 1
ATOM 880 N N . GLN A 1 111 ? 17.173 -14.733 2.103 1.00 62.16 111 GLN A N 1
ATOM 881 C CA . GLN A 1 111 ? 15.809 -15.182 2.376 1.00 62.16 111 GLN A CA 1
ATOM 882 C C . GLN A 1 111 ? 15.119 -14.343 3.462 1.00 62.16 111 GLN A C 1
ATOM 884 O O . GLN A 1 111 ? 13.939 -14.027 3.336 1.00 62.16 111 GLN A O 1
ATOM 889 N N . GLN A 1 112 ? 15.842 -13.915 4.500 1.00 65.12 112 GLN A N 1
ATOM 890 C CA . GLN A 1 112 ? 15.317 -12.959 5.481 1.00 65.12 112 GLN A CA 1
ATOM 891 C C . GLN A 1 112 ? 15.034 -11.592 4.857 1.00 65.12 112 GLN A C 1
ATOM 893 O O . GLN A 1 112 ? 13.997 -11.002 5.150 1.00 65.12 112 GLN A O 1
ATOM 898 N N . ILE A 1 113 ? 15.918 -11.115 3.980 1.00 68.31 113 ILE A N 1
ATOM 899 C CA . ILE A 1 113 ? 15.726 -9.866 3.239 1.00 68.31 113 ILE A CA 1
ATOM 900 C C . ILE A 1 113 ? 14.543 -10.006 2.272 1.00 68.31 113 ILE A C 1
ATOM 902 O O . ILE A 1 113 ? 13.697 -9.123 2.240 1.00 68.31 113 ILE A O 1
ATOM 906 N N . GLY A 1 114 ? 14.414 -11.132 1.565 1.00 62.44 114 GLY A N 1
ATOM 907 C CA . GLY A 1 114 ? 13.278 -11.427 0.687 1.00 62.44 114 GLY A CA 1
ATOM 908 C C . GLY A 1 114 ? 11.944 -11.437 1.431 1.00 62.44 114 GLY A C 1
ATOM 909 O O . GLY A 1 114 ? 11.023 -10.741 1.027 1.00 62.44 114 GLY A O 1
ATOM 910 N N . ASN A 1 115 ? 11.869 -12.113 2.580 1.00 62.00 115 ASN A N 1
ATOM 911 C CA . ASN A 1 115 ? 10.662 -12.150 3.413 1.00 62.00 115 ASN A CA 1
ATOM 912 C C . ASN A 1 115 ? 10.333 -10.784 4.047 1.00 62.00 115 ASN A C 1
ATOM 914 O O . ASN A 1 115 ? 9.167 -10.466 4.285 1.00 62.00 115 ASN A O 1
ATOM 918 N N . ALA A 1 116 ? 11.352 -9.980 4.370 1.00 60.91 116 ALA A N 1
ATOM 919 C CA . ALA A 1 116 ? 11.169 -8.623 4.879 1.00 60.91 116 ALA A CA 1
ATOM 920 C C . ALA A 1 116 ? 10.684 -7.674 3.777 1.00 60.91 116 ALA A C 1
ATOM 922 O O . ALA A 1 116 ? 9.799 -6.862 4.028 1.00 60.91 116 ALA A O 1
ATOM 923 N N . ILE A 1 117 ? 11.211 -7.815 2.559 1.00 58.19 117 ILE A N 1
ATOM 924 C CA . ILE A 1 117 ? 10.794 -7.043 1.387 1.00 58.19 117 ILE A CA 1
ATOM 925 C C . ILE A 1 117 ? 9.389 -7.463 0.946 1.00 58.19 117 ILE A C 1
ATOM 927 O O . ILE A 1 117 ? 8.571 -6.579 0.758 1.00 58.19 117 ILE A O 1
ATOM 931 N N . GLU A 1 118 ? 9.046 -8.755 0.907 1.00 58.41 118 GLU A N 1
ATOM 932 C CA . GLU A 1 118 ? 7.678 -9.229 0.613 1.00 58.41 118 GLU A CA 1
ATOM 933 C C . GLU A 1 118 ? 6.639 -8.702 1.612 1.00 58.41 118 GLU A C 1
ATOM 935 O O . GLU A 1 118 ? 5.514 -8.379 1.233 1.00 58.41 118 GLU A O 1
ATOM 940 N N . LYS A 1 119 ? 7.018 -8.552 2.889 1.00 58.78 119 LYS A N 1
ATOM 941 C CA . LYS A 1 119 ? 6.173 -7.904 3.906 1.00 58.78 119 LYS A CA 1
ATOM 942 C C . LYS A 1 119 ? 5.991 -6.402 3.688 1.00 58.78 119 LYS A C 1
ATOM 944 O O . LYS A 1 119 ? 4.991 -5.866 4.151 1.00 58.78 119 LYS A O 1
ATOM 949 N N . ILE A 1 120 ? 6.937 -5.735 3.029 1.00 59.44 120 ILE A N 1
ATOM 950 C CA . ILE A 1 120 ? 6.866 -4.304 2.700 1.00 59.44 120 ILE A CA 1
ATOM 951 C C . ILE A 1 120 ? 6.142 -4.099 1.359 1.00 59.44 120 ILE A C 1
ATOM 953 O O . ILE A 1 120 ? 5.388 -3.149 1.209 1.00 59.44 120 ILE A O 1
ATOM 957 N N . THR A 1 121 ? 6.312 -5.002 0.390 1.00 54.75 121 THR A N 1
ATOM 958 C CA . THR A 1 121 ? 5.771 -4.868 -0.973 1.00 54.75 121 THR A CA 1
ATOM 959 C C . THR A 1 121 ? 4.338 -5.370 -1.140 1.00 54.75 121 THR A C 1
ATOM 961 O O . THR A 1 121 ? 3.785 -5.227 -2.226 1.00 54.75 121 THR A O 1
ATOM 964 N N . ASN A 1 122 ? 3.706 -5.918 -0.097 1.00 54.00 122 ASN A N 1
ATOM 965 C CA . ASN A 1 122 ? 2.263 -6.210 -0.090 1.00 54.00 122 ASN A CA 1
ATOM 966 C C . ASN A 1 122 ? 1.405 -4.944 0.157 1.00 54.00 122 ASN A C 1
ATOM 968 O O . ASN A 1 122 ? 0.237 -5.032 0.524 1.00 54.00 122 ASN A O 1
ATOM 972 N N . GLU A 1 123 ? 1.988 -3.757 -0.035 1.00 61.59 123 GLU A N 1
ATOM 973 C CA . GLU A 1 123 ? 1.313 -2.461 -0.027 1.00 61.59 123 GLU A CA 1
ATOM 974 C C . GLU A 1 123 ? 0.635 -2.185 -1.374 1.00 61.59 123 GLU A C 1
ATOM 976 O O . GLU A 1 123 ? 1.110 -1.433 -2.219 1.00 61.59 123 GLU A O 1
ATOM 981 N N . HIS A 1 124 ? -0.549 -2.748 -1.539 1.00 58.03 124 HIS A N 1
ATOM 982 C CA . HIS A 1 124 ? -1.676 -1.891 -1.870 1.00 58.03 124 HIS A CA 1
ATOM 983 C C . HIS A 1 124 ? -2.720 -2.190 -0.813 1.00 58.03 124 HIS A C 1
ATOM 985 O O . HIS A 1 124 ? -3.648 -2.958 -1.052 1.00 58.03 124 HIS A O 1
ATOM 991 N N . ASP A 1 125 ? -2.525 -1.630 0.385 1.00 66.00 125 ASP A N 1
ATOM 992 C CA . ASP A 1 125 ? -3.650 -1.548 1.300 1.00 66.00 125 ASP A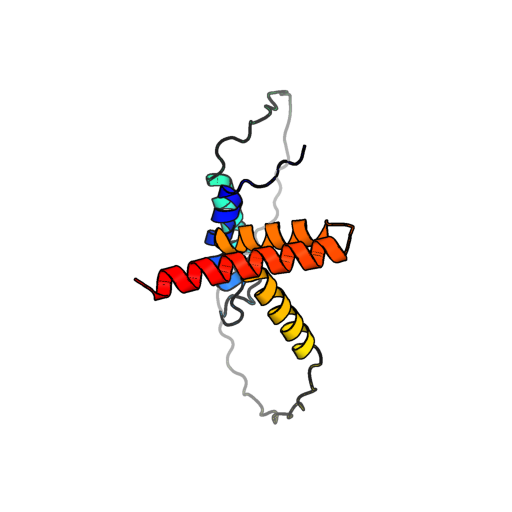 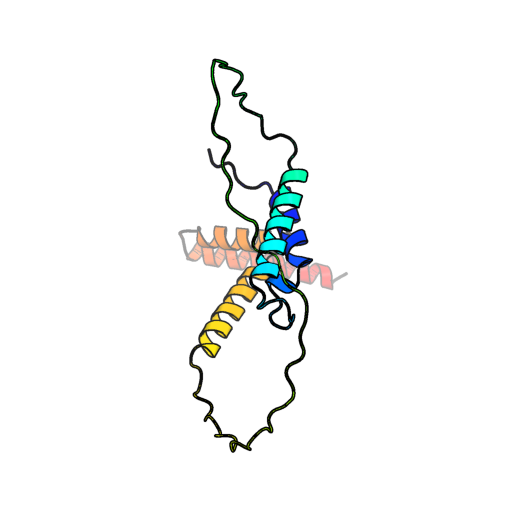CA 1
ATOM 993 C C . ASP A 1 125 ? -4.770 -0.858 0.532 1.00 66.00 125 ASP A C 1
ATOM 995 O O . ASP A 1 125 ? -4.611 0.256 0.016 1.00 66.00 125 ASP A O 1
ATOM 999 N N . ASP A 1 126 ? -5.887 -1.555 0.408 1.00 82.44 126 ASP A N 1
ATOM 1000 C CA . AS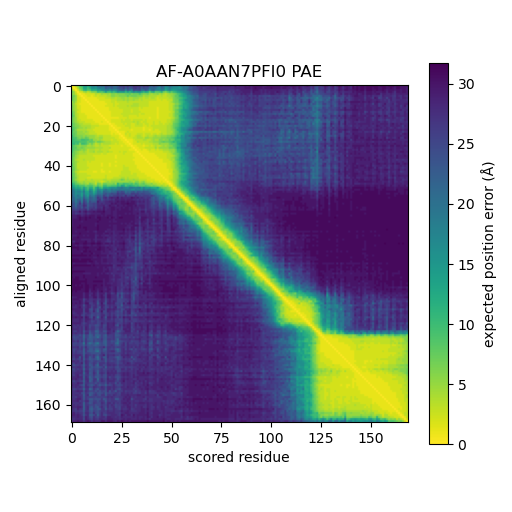P A 1 126 ? -7.117 -0.930 -0.013 1.00 82.44 126 ASP A CA 1
ATOM 1001 C C . ASP A 1 126 ? -7.487 0.175 0.991 1.00 82.44 126 ASP A C 1
ATOM 1003 O O . ASP A 1 126 ? -6.850 0.385 2.031 1.00 82.44 126 ASP A O 1
ATOM 1007 N N . GLN A 1 127 ? -8.533 0.932 0.679 1.00 83.38 127 GLN A N 1
ATOM 1008 C CA . GLN A 1 127 ? -8.977 2.027 1.539 1.00 83.38 127 GLN A CA 1
ATOM 1009 C C . GLN A 1 127 ? -9.175 1.583 3.004 1.00 83.38 127 GLN A C 1
ATOM 1011 O O . GLN A 1 127 ? -8.911 2.360 3.925 1.00 83.38 127 GLN A O 1
ATOM 1016 N N . TRP A 1 128 ? -9.575 0.326 3.218 1.00 86.88 128 TRP A N 1
ATOM 1017 C CA . TRP A 1 128 ? -9.749 -0.279 4.534 1.00 86.88 128 TRP A CA 1
ATOM 1018 C C . TRP A 1 128 ? -8.428 -0.563 5.245 1.00 86.88 128 TRP A C 1
ATOM 1020 O O . TRP A 1 128 ? -8.300 -0.227 6.424 1.00 86.88 128 TRP A O 1
ATOM 1030 N N . GLY A 1 129 ? -7.423 -1.103 4.554 1.00 86.19 129 GLY A N 1
ATOM 1031 C CA . GLY A 1 129 ? -6.084 -1.277 5.117 1.00 86.19 129 GLY A CA 1
ATOM 1032 C C . GLY A 1 129 ? -5.434 0.059 5.507 1.00 86.19 129 GLY A C 1
ATOM 1033 O O . GLY A 1 129 ? -4.888 0.181 6.609 1.00 86.19 129 GLY A O 1
ATOM 1034 N N . VAL A 1 130 ? -5.581 1.100 4.674 1.00 89.50 130 VAL A N 1
ATOM 1035 C CA . VAL A 1 130 ? -5.081 2.458 4.973 1.00 89.50 130 VAL A CA 1
ATOM 1036 C C . VAL A 1 130 ? -5.781 3.035 6.205 1.00 89.50 130 VAL A C 1
ATOM 1038 O O . VAL A 1 130 ? -5.123 3.553 7.113 1.00 89.50 130 VAL A O 1
ATOM 1041 N N . PHE A 1 131 ? -7.107 2.904 6.278 1.00 90.25 131 PHE A N 1
ATOM 1042 C CA . PHE A 1 131 ? -7.886 3.327 7.440 1.00 90.25 131 PHE A CA 1
ATOM 1043 C C . PHE A 1 131 ? -7.473 2.571 8.711 1.00 90.25 131 PHE A C 1
ATOM 1045 O O . PHE A 1 131 ? -7.246 3.189 9.752 1.00 90.25 131 PHE A O 1
ATOM 1052 N N . GLY A 1 132 ? -7.291 1.251 8.628 1.00 92.19 132 GLY A N 1
ATOM 1053 C CA . GLY A 1 132 ? -6.847 0.422 9.747 1.00 92.19 132 GLY A CA 1
ATOM 1054 C C . GLY A 1 132 ? -5.474 0.835 10.283 1.00 92.19 132 GLY A C 1
ATOM 1055 O O . GLY A 1 132 ? -5.296 0.942 11.501 1.00 92.19 132 GLY A O 1
ATOM 1056 N N . LYS A 1 133 ? -4.517 1.138 9.392 1.00 89.12 133 LYS A N 1
ATOM 1057 C CA . LYS A 1 133 ? -3.197 1.678 9.763 1.00 89.12 133 LYS A CA 1
ATOM 1058 C C . LYS A 1 133 ? -3.324 3.019 10.495 1.00 89.12 133 LYS A C 1
ATOM 1060 O O . LYS A 1 133 ? -2.711 3.184 11.550 1.00 89.12 133 LYS A O 1
ATOM 1065 N N . PHE A 1 134 ? -4.145 3.940 9.986 1.00 92.81 134 PHE A N 1
ATOM 1066 C CA . PHE A 1 134 ? -4.396 5.238 10.622 1.00 92.81 134 PHE A CA 1
ATOM 1067 C C . PHE A 1 134 ? -5.004 5.089 12.025 1.00 92.81 134 PHE A C 1
ATOM 1069 O O . PHE A 1 134 ? -4.457 5.613 12.994 1.00 92.81 134 PHE A O 1
ATOM 1076 N N . VAL A 1 135 ? -6.084 4.311 12.163 1.00 92.38 135 VAL A N 1
ATOM 1077 C CA . VAL A 1 135 ? -6.749 4.073 13.456 1.00 92.38 135 VAL A CA 1
ATOM 1078 C C . VAL A 1 135 ? -5.785 3.452 14.466 1.00 92.38 135 VAL A C 1
ATOM 1080 O O . VAL A 1 135 ? -5.750 3.859 15.629 1.00 92.38 135 VAL A O 1
ATOM 1083 N N . ALA A 1 136 ? -4.969 2.484 14.039 1.00 94.69 136 ALA A N 1
ATOM 1084 C CA . ALA A 1 136 ? -3.974 1.868 14.908 1.00 94.69 136 ALA A CA 1
ATOM 1085 C C . ALA A 1 136 ? -2.941 2.885 15.421 1.00 94.69 136 ALA A C 1
ATOM 1087 O O . ALA A 1 136 ? -2.553 2.816 16.591 1.00 94.69 136 ALA A O 1
ATOM 1088 N N . GLU A 1 137 ? -2.507 3.819 14.575 1.00 92.38 137 GLU A N 1
ATOM 1089 C CA . GLU A 1 137 ? -1.545 4.854 14.951 1.00 92.38 137 GLU A CA 1
ATOM 1090 C C . GLU A 1 137 ? -2.155 5.882 15.912 1.00 92.38 137 GLU A C 1
ATOM 1092 O O . GLU A 1 137 ? -1.569 6.175 16.958 1.00 92.38 137 GLU A O 1
ATOM 1097 N N . GLU A 1 138 ? -3.393 6.313 15.665 1.00 94.56 138 GLU A N 1
ATOM 1098 C CA . GLU A 1 138 ? -4.118 7.214 16.567 1.00 94.56 138 GLU A CA 1
ATOM 1099 C C . GLU A 1 138 ? -4.351 6.586 17.951 1.00 94.56 138 GLU A C 1
ATOM 1101 O O . GLU A 1 138 ? -4.145 7.233 18.982 1.00 94.56 138 GLU A O 1
ATOM 1106 N N . ILE A 1 139 ? -4.682 5.290 18.016 1.00 95.81 139 ILE A N 1
ATOM 1107 C CA . ILE A 1 139 ? -4.829 4.565 19.289 1.00 95.81 139 ILE A CA 1
ATOM 1108 C C . ILE A 1 139 ? -3.502 4.525 20.060 1.0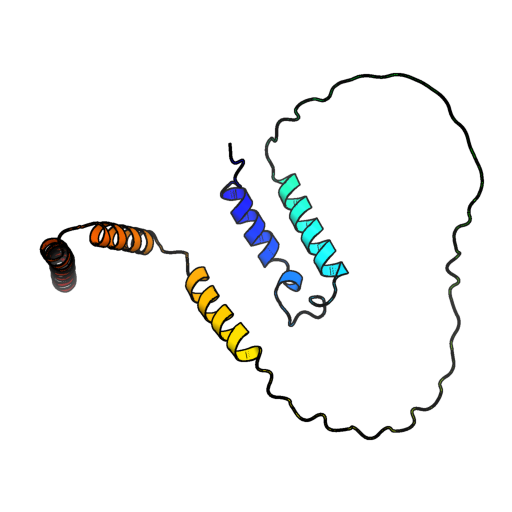0 95.81 139 ILE A C 1
ATOM 1110 O O . ILE A 1 139 ? -3.497 4.670 21.288 1.00 95.81 139 ILE A O 1
ATOM 1114 N N . LYS A 1 140 ? -2.362 4.327 19.382 1.00 94.38 140 LYS A N 1
ATOM 1115 C CA . LYS A 1 140 ? -1.040 4.348 20.035 1.00 94.38 140 LYS A CA 1
ATOM 1116 C C . LYS A 1 140 ? -0.697 5.728 20.590 1.00 94.38 140 LYS A C 1
ATOM 1118 O O . LYS A 1 140 ? -0.036 5.793 21.626 1.00 94.38 140 LYS A O 1
ATOM 1123 N N . ASN A 1 141 ? -1.173 6.794 19.948 1.00 95.69 141 ASN A N 1
ATOM 1124 C CA . ASN A 1 141 ? -0.938 8.175 20.363 1.00 95.69 141 ASN A CA 1
ATOM 1125 C C . ASN A 1 141 ? -1.717 8.569 21.643 1.00 95.69 141 ASN A C 1
ATOM 1127 O O . ASN A 1 141 ? -1.416 9.571 22.299 1.00 95.69 141 ASN A O 1
ATOM 1131 N N . ILE A 1 142 ? -2.691 7.754 22.075 1.00 96.56 142 ILE A N 1
ATOM 1132 C CA . ILE A 1 142 ? -3.397 7.945 23.349 1.00 96.56 142 ILE A CA 1
ATOM 1133 C C . ILE A 1 142 ? -2.442 7.684 24.525 1.00 96.56 142 ILE A C 1
ATOM 1135 O O . ILE A 1 142 ? -2.102 6.544 24.846 1.00 96.56 142 ILE A O 1
ATOM 1139 N N . LYS A 1 143 ? -2.086 8.754 25.247 1.00 95.12 143 LYS A N 1
ATOM 1140 C CA . LYS A 1 143 ? -1.151 8.711 26.391 1.00 95.12 143 LYS A CA 1
ATOM 1141 C C . LYS A 1 143 ? -1.632 7.835 27.554 1.00 95.12 143 LYS A C 1
ATOM 1143 O O . LYS A 1 143 ? -0.829 7.199 28.229 1.00 95.12 143 LYS A O 1
ATOM 1148 N N . ASN A 1 144 ? -2.938 7.821 27.824 1.00 97.56 144 ASN A N 1
ATOM 1149 C CA . ASN A 1 144 ? -3.507 7.056 28.933 1.00 97.56 144 ASN A CA 1
ATOM 1150 C C . ASN A 1 144 ? -3.817 5.616 28.499 1.00 97.56 144 ASN A C 1
ATOM 1152 O O . ASN A 1 144 ? -4.743 5.374 27.725 1.00 97.56 144 ASN A O 1
ATOM 1156 N N . GLU A 1 145 ? -3.096 4.645 29.062 1.00 96.69 145 GLU A N 1
ATOM 1157 C CA . GLU A 1 145 ? -3.249 3.228 28.722 1.00 96.69 145 GLU A CA 1
ATOM 1158 C C . GLU A 1 145 ? -4.659 2.682 28.997 1.00 96.69 145 GLU A C 1
ATOM 1160 O O . GLU A 1 145 ? -5.167 1.867 28.220 1.00 96.69 145 GLU A O 1
ATOM 1165 N N . LYS A 1 146 ? -5.324 3.136 30.069 1.00 96.75 146 LYS A N 1
ATOM 1166 C CA . LYS A 1 146 ? -6.706 2.722 30.362 1.00 96.75 146 LYS A CA 1
ATOM 1167 C C . LYS A 1 146 ? -7.646 3.176 29.249 1.00 96.75 146 LYS A C 1
ATOM 1169 O O . LYS A 1 146 ? -8.476 2.386 28.802 1.00 96.75 146 LYS A O 1
ATOM 1174 N N . ASN A 1 147 ? -7.464 4.402 28.760 1.00 96.38 147 ASN A N 1
ATOM 1175 C CA . ASN A 1 147 ? -8.248 4.948 27.654 1.00 96.38 147 ASN A CA 1
ATOM 1176 C C . ASN A 1 147 ? -7.918 4.243 26.338 1.00 96.38 147 ASN A C 1
ATOM 1178 O O . ASN A 1 147 ? -8.834 3.918 25.596 1.00 96.38 147 ASN A O 1
ATOM 1182 N N . ARG A 1 148 ? -6.647 3.909 26.089 1.00 97.06 148 ARG A N 1
ATOM 1183 C CA . ARG A 1 148 ? -6.233 3.124 24.918 1.00 97.06 148 ARG A CA 1
ATOM 1184 C C . ARG A 1 148 ? -6.904 1.750 24.884 1.00 97.06 148 ARG A C 1
ATOM 1186 O O . ARG A 1 148 ? -7.464 1.351 23.868 1.00 97.06 148 ARG A O 1
ATOM 1193 N N . LYS A 1 149 ? -6.891 1.034 26.017 1.00 96.56 149 LYS A N 1
ATOM 1194 C CA . LYS A 1 149 ? -7.573 -0.264 26.162 1.00 96.56 149 LYS A CA 1
ATOM 1195 C C . LYS A 1 149 ? -9.087 -0.125 26.023 1.00 96.56 149 LYS A C 1
ATOM 1197 O O . LYS A 1 149 ? -9.707 -1.003 25.436 1.00 96.56 149 LYS A O 1
ATOM 1202 N N . ARG A 1 150 ? -9.674 0.951 26.560 1.00 96.69 150 ARG A N 1
ATOM 1203 C CA . ARG A 1 150 ? -11.104 1.239 26.407 1.00 96.69 150 ARG A CA 1
ATOM 1204 C C . ARG A 1 150 ? -11.456 1.486 24.942 1.00 96.69 150 ARG A C 1
ATOM 1206 O O . ARG A 1 150 ? -12.252 0.732 24.418 1.00 96.69 150 ARG A O 1
ATOM 1213 N N . CYS A 1 151 ? -10.795 2.430 24.277 1.00 96.75 151 CYS A N 1
ATOM 1214 C CA . CYS A 1 151 ? -11.001 2.757 22.864 1.00 96.75 151 CYS A CA 1
ATOM 1215 C C . CYS A 1 151 ? -10.894 1.519 21.961 1.00 96.75 151 CYS A C 1
ATOM 1217 O O . CYS A 1 151 ? -11.793 1.265 21.168 1.00 96.75 151 CYS A O 1
ATOM 1219 N N . LYS A 1 152 ? -9.867 0.679 22.161 1.00 94.81 152 LYS A N 1
ATOM 1220 C CA . LYS A 1 152 ? -9.742 -0.591 21.431 1.00 94.81 152 LYS A CA 1
ATOM 1221 C C . LYS A 1 152 ? -10.959 -1.506 21.624 1.00 94.81 152 LYS A C 1
ATOM 1223 O O . LYS A 1 152 ? -11.402 -2.115 20.660 1.00 94.81 152 LYS A O 1
ATOM 1228 N N . ARG A 1 153 ? -11.465 -1.644 22.856 1.00 97.31 153 ARG A N 1
ATOM 1229 C CA . ARG A 1 153 ? -12.647 -2.476 23.130 1.00 97.31 153 ARG A CA 1
ATOM 1230 C C . ARG A 1 153 ? -13.902 -1.902 22.489 1.00 97.31 153 ARG A C 1
ATOM 1232 O O . ARG A 1 153 ? -14.613 -2.673 21.872 1.00 97.31 153 ARG A O 1
ATOM 1239 N N . GLU A 1 154 ? -14.134 -0.595 22.606 1.00 97.06 154 GLU A N 1
ATOM 1240 C CA . GLU A 1 154 ? -15.306 0.068 22.008 1.00 97.06 154 GLU A CA 1
ATOM 1241 C C . GLU A 1 154 ? -15.360 -0.186 20.495 1.00 97.06 154 GLU A C 1
ATOM 1243 O O . GLU A 1 154 ? -16.367 -0.669 19.999 1.00 97.06 154 GLU A O 1
ATOM 1248 N N . ILE A 1 155 ? -14.242 0.015 19.782 1.00 94.88 155 ILE A N 1
ATOM 1249 C CA . ILE A 1 155 ? -14.164 -0.256 18.335 1.00 94.88 155 ILE A CA 1
ATOM 1250 C C . ILE A 1 155 ? -14.503 -1.720 18.022 1.00 94.88 155 ILE A C 1
ATOM 1252 O O . ILE A 1 155 ? -15.243 -1.989 17.084 1.00 94.88 155 ILE A O 1
ATOM 1256 N N . ILE A 1 156 ? -13.982 -2.670 18.807 1.00 93.56 156 ILE A N 1
ATOM 1257 C CA . ILE A 1 156 ? -14.275 -4.098 18.613 1.00 93.56 156 ILE A CA 1
ATOM 1258 C C . ILE A 1 156 ? -15.756 -4.398 18.863 1.00 93.56 156 ILE A C 1
ATOM 1260 O O . ILE A 1 156 ? -16.337 -5.161 18.103 1.00 93.56 156 ILE A O 1
ATOM 1264 N N . MET A 1 157 ? -16.364 -3.823 19.906 1.00 94.00 157 MET A N 1
ATOM 1265 C CA . MET A 1 157 ? -17.775 -4.075 20.217 1.00 94.00 157 MET A CA 1
ATOM 1266 C C . MET A 1 157 ? -18.687 -3.561 19.107 1.00 94.00 157 MET A C 1
ATOM 1268 O O . MET A 1 157 ? -19.543 -4.305 18.652 1.00 94.00 157 MET A O 1
ATOM 1272 N N . THR A 1 158 ? -18.446 -2.345 18.616 1.00 96.00 158 THR A N 1
ATOM 1273 C CA . THR A 1 158 ? -19.199 -1.792 17.484 1.00 96.00 158 THR A CA 1
ATOM 1274 C C . THR A 1 158 ? -19.044 -2.643 16.221 1.00 96.00 158 THR A C 1
ATOM 1276 O O . THR A 1 158 ? -20.013 -2.854 15.509 1.00 96.00 158 THR A O 1
ATOM 1279 N N . LEU A 1 159 ? -17.846 -3.169 15.933 1.00 93.50 159 LEU A N 1
ATOM 1280 C CA . LEU A 1 159 ? -17.654 -4.055 14.777 1.00 93.50 159 LEU A CA 1
ATOM 1281 C C . LEU A 1 159 ? -18.431 -5.371 14.900 1.00 93.50 159 LEU A C 1
ATOM 1283 O O . LEU A 1 159 ? -18.929 -5.858 13.893 1.00 93.50 159 LEU A O 1
ATOM 1287 N N . LEU A 1 160 ? -18.514 -5.946 16.104 1.00 94.00 160 LEU A N 1
ATOM 1288 C CA . LEU A 1 160 ? -19.292 -7.165 16.343 1.00 94.00 160 LEU A CA 1
ATOM 1289 C C . LEU A 1 160 ? -20.795 -6.916 16.177 1.00 94.00 160 LEU A C 1
ATOM 1291 O O . LEU A 1 160 ? -21.463 -7.732 15.563 1.00 94.00 160 LEU A O 1
ATOM 1295 N N . GLU A 1 161 ? -21.299 -5.780 16.661 1.00 95.25 161 GLU A N 1
ATOM 1296 C CA . GLU A 1 161 ? -22.708 -5.384 16.519 1.00 95.25 161 GLU A CA 1
ATOM 1297 C C . GLU A 1 161 ? -23.142 -5.336 15.045 1.00 95.25 161 GLU A C 1
ATOM 1299 O O . GLU A 1 161 ? -24.109 -5.991 14.675 1.00 95.25 161 GLU A O 1
ATOM 1304 N N . TYR A 1 162 ? -22.373 -4.669 14.177 1.00 94.88 162 TYR A N 1
ATOM 1305 C CA . TYR A 1 162 ? -22.687 -4.631 12.741 1.00 94.88 162 TYR A CA 1
ATOM 1306 C C . TYR A 1 162 ? -22.592 -6.004 12.057 1.00 94.88 162 TYR A C 1
ATOM 1308 O O . TYR A 1 162 ? -23.340 -6.272 11.126 1.00 94.88 162 TYR A O 1
ATOM 1316 N N . GLN A 1 163 ? -21.694 -6.885 12.510 1.00 92.31 163 GLN A N 1
ATOM 1317 C CA . GLN A 1 163 ? -21.614 -8.253 11.978 1.00 92.31 163 GLN A CA 1
ATOM 1318 C C . GLN A 1 163 ? -22.835 -9.091 12.377 1.00 92.31 163 GLN A C 1
ATOM 1320 O O . GLN A 1 163 ? -23.329 -9.869 11.570 1.00 92.31 163 GLN A O 1
ATOM 1325 N N . GLU A 1 164 ? -23.329 -8.923 13.607 1.00 94.31 164 GLU A N 1
ATOM 1326 C CA . GLU A 1 164 ? -24.547 -9.588 14.081 1.00 94.31 164 GLU A CA 1
ATOM 1327 C C . GLU A 1 164 ? -25.801 -9.096 13.332 1.00 94.31 164 GLU A C 1
ATOM 1329 O O . GLU A 1 164 ? -26.704 -9.894 13.072 1.00 94.31 164 GLU A O 1
ATOM 1334 N N . GLU A 1 165 ? -25.856 -7.809 12.966 1.00 93.06 165 GLU A N 1
ATOM 1335 C CA . GLU A 1 165 ? -26.914 -7.246 12.114 1.00 93.06 165 GLU A CA 1
ATOM 1336 C C . GLU A 1 165 ? -26.876 -7.834 10.694 1.00 93.06 165 GLU A C 1
ATOM 1338 O O . GLU A 1 165 ? -27.908 -8.304 10.219 1.00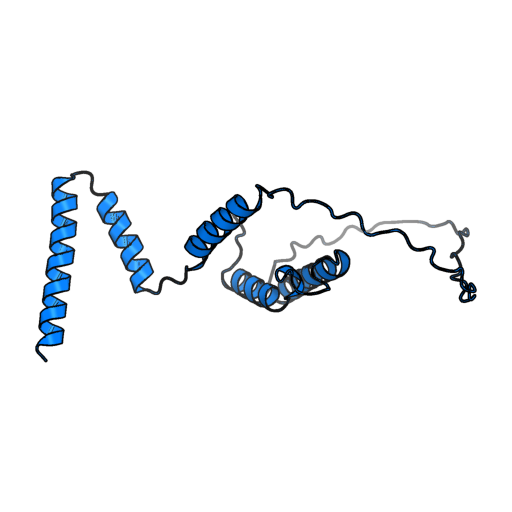 93.06 165 GLU A O 1
ATOM 1343 N N . ASP A 1 166 ? -25.697 -7.893 10.059 1.00 88.94 166 ASP A N 1
ATOM 1344 C CA . ASP A 1 166 ? -25.518 -8.470 8.715 1.00 88.94 166 ASP A CA 1
ATOM 1345 C C . ASP A 1 166 ? -25.890 -9.970 8.652 1.00 88.94 166 ASP A C 1
ATOM 1347 O O . ASP A 1 166 ? -26.383 -10.441 7.630 1.00 88.94 166 ASP A O 1
ATOM 1351 N N . ASP A 1 167 ? -25.662 -10.729 9.733 1.00 86.62 167 ASP A N 1
ATOM 1352 C CA . ASP A 1 167 ? -26.015 -12.157 9.834 1.00 86.62 167 ASP A CA 1
ATOM 1353 C C . ASP A 1 167 ? -27.521 -12.398 10.103 1.00 86.62 167 ASP A C 1
ATOM 1355 O O . ASP A 1 167 ? -27.991 -13.539 10.020 1.00 86.62 167 ASP A O 1
ATOM 1359 N N . SER A 1 168 ? -28.271 -11.355 10.477 1.00 80.75 168 SER A N 1
ATOM 1360 C CA . SER A 1 168 ? -29.688 -11.445 10.864 1.00 80.75 168 SER A CA 1
ATOM 1361 C C . SER A 1 168 ? -30.680 -11.177 9.717 1.00 80.75 168 SER A C 1
ATOM 1363 O O . SER A 1 168 ? -31.870 -11.463 9.896 1.00 80.75 168 SER A O 1
ATOM 1365 N N . ASP A 1 169 ? -30.208 -10.670 8.573 1.00 61.09 169 ASP A N 1
ATOM 1366 C CA . ASP A 1 169 ? -30.977 -10.398 7.340 1.00 61.09 169 ASP A CA 1
ATOM 1367 C C . ASP A 1 169 ? -30.873 -11.535 6.295 1.00 61.09 169 ASP A C 1
ATOM 1369 O O . ASP A 1 169 ? -31.882 -11.781 5.582 1.00 61.09 169 ASP A O 1
#